Protein AF-A0AAU5MNB3-F1 (afdb_monomer_lite)

Foldseek 3Di:
DELVVLVVLLVVLVVVLVVLPDDLVRSVVSLVVSVVVCPPVDDPVSVVVSVVSSVVSVVSSVVSLVPPVPPVLVVLLVVLLVQLPDPDDDLVVSLVSLVVSLVSLCVVLVSVVVCNVVSVVSNVVSVVVNVVSVVVVVVVVVVVVVVVD

Sequence (149 aa):
MNYDEFNTEYAKVLDKIKSGRSTWSELSGHVTRLRQATTGITASVERTQVDHDLAALSQMVDMSRRTNDKEDVWTVTSDAIRKASSQEGSVADRIARIEASINEITALANRNPDERDALMQSTSTLRILHSSLQSSLHAEQAEAAAAAR

Structure (mmCIF, N/CA/C/O backbone):
data_AF-A0AAU5MNB3-F1
#
_entry.id   AF-A0AAU5MNB3-F1
#
loop_
_atom_site.group_PDB
_atom_site.id
_atom_site.type_symbol
_atom_site.label_atom_id
_atom_site.label_alt_id
_atom_site.label_comp_id
_atom_site.label_asym_id
_atom_site.label_entity_id
_atom_site.label_seq_id
_atom_site.pdbx_PDB_ins_code
_atom_site.Cartn_x
_atom_site.Cartn_y
_atom_site.Cartn_z
_atom_site.occupancy
_atom_site.B_iso_or_equiv
_atom_site.auth_seq_id
_atom_site.auth_comp_id
_atom_site.auth_asym_id
_atom_site.auth_atom_id
_atom_site.pdbx_PDB_model_num
ATOM 1 N N . MET A 1 1 ? -19.943 -13.362 14.838 1.00 89.88 1 MET A N 1
ATOM 2 C CA . MET A 1 1 ? -19.264 -12.759 15.993 1.00 89.88 1 MET A CA 1
ATOM 3 C C . MET A 1 1 ? -20.304 -12.001 16.795 1.00 89.88 1 MET A C 1
ATOM 5 O O . MET A 1 1 ? -21.036 -11.229 16.184 1.00 89.88 1 MET A O 1
ATOM 9 N N . ASN A 1 2 ? -20.407 -12.246 18.098 1.00 89.69 2 ASN A N 1
ATOM 10 C CA . ASN A 1 2 ? -21.166 -11.398 19.025 1.00 89.69 2 ASN A CA 1
ATOM 11 C C . ASN A 1 2 ? -20.265 -10.290 19.614 1.00 89.69 2 ASN A C 1
ATOM 13 O O . ASN A 1 2 ? -19.064 -10.248 19.340 1.00 89.69 2 ASN A O 1
ATOM 17 N N . TYR A 1 3 ? -20.833 -9.373 20.399 1.00 88.75 3 TYR A N 1
ATOM 18 C CA . TYR A 1 3 ? -20.074 -8.250 20.954 1.00 88.75 3 TYR A CA 1
ATOM 19 C C . TYR A 1 3 ? -18.947 -8.683 21.917 1.00 88.75 3 TYR A C 1
ATOM 21 O O . TYR A 1 3 ? -17.858 -8.111 21.884 1.00 88.75 3 TYR A O 1
ATOM 29 N N . ASP A 1 4 ? -19.147 -9.730 22.718 1.00 90.50 4 ASP A N 1
ATOM 30 C CA . ASP A 1 4 ? -18.126 -10.224 23.657 1.00 90.50 4 ASP A CA 1
ATOM 31 C C . ASP A 1 4 ? -16.925 -10.854 22.932 1.00 90.50 4 ASP A C 1
ATOM 33 O O . ASP A 1 4 ? -15.760 -10.638 23.292 1.00 90.50 4 ASP A O 1
ATOM 37 N N . GLU A 1 5 ? -17.197 -11.597 21.859 1.00 93.00 5 GLU A N 1
ATOM 38 C CA . GLU A 1 5 ? -16.181 -12.124 20.949 1.00 93.00 5 GLU A CA 1
ATOM 39 C C . GLU A 1 5 ? -15.423 -10.983 20.259 1.00 93.00 5 GLU A C 1
ATOM 41 O O . GLU A 1 5 ? -14.194 -11.025 20.171 1.00 93.00 5 GLU A O 1
ATOM 46 N N . PHE A 1 6 ? -16.132 -9.934 19.822 1.00 93.81 6 PHE A N 1
ATOM 47 C CA . PHE A 1 6 ? -15.507 -8.731 19.272 1.00 93.81 6 PHE A CA 1
ATOM 48 C C . PHE A 1 6 ? -14.573 -8.072 20.285 1.00 93.81 6 PHE A C 1
ATOM 50 O O . PHE A 1 6 ? -13.425 -7.794 19.947 1.00 93.81 6 PHE A O 1
ATOM 57 N N . ASN A 1 7 ? -15.025 -7.864 21.520 1.00 92.56 7 ASN A N 1
ATOM 58 C CA . ASN A 1 7 ? -14.230 -7.220 22.562 1.00 92.56 7 ASN A CA 1
ATOM 59 C C . ASN A 1 7 ? -12.959 -8.027 22.891 1.00 92.56 7 ASN A C 1
ATOM 61 O O . ASN A 1 7 ? -11.876 -7.472 23.092 1.00 92.56 7 ASN A O 1
ATOM 65 N N . THR A 1 8 ? -13.060 -9.358 22.864 1.00 94.88 8 THR A N 1
ATOM 66 C CA . THR A 1 8 ? -11.908 -10.254 23.032 1.00 94.88 8 THR A CA 1
ATOM 67 C C . THR A 1 8 ? -10.893 -10.091 21.899 1.00 94.88 8 THR A C 1
ATOM 69 O O . THR A 1 8 ? -9.692 -9.963 22.149 1.00 94.88 8 THR A O 1
ATOM 72 N N . GLU A 1 9 ? -11.348 -10.077 20.645 1.00 93.69 9 GLU A N 1
ATOM 73 C CA . GLU A 1 9 ? -10.462 -9.875 19.494 1.00 93.69 9 GLU A CA 1
ATOM 74 C C . GLU A 1 9 ? -9.890 -8.450 19.445 1.00 93.69 9 GLU A C 1
ATOM 76 O O . GLU A 1 9 ? -8.703 -8.274 19.167 1.00 93.69 9 GLU A O 1
ATOM 81 N N . TYR A 1 10 ? -10.683 -7.441 19.805 1.00 93.94 10 TYR A N 1
ATOM 82 C CA . TYR A 1 10 ? -10.241 -6.058 19.973 1.00 93.94 10 TYR A CA 1
ATOM 83 C C . TYR A 1 10 ? -9.076 -5.968 20.965 1.00 93.94 10 TYR A C 1
ATOM 85 O O . TYR A 1 10 ? -8.028 -5.404 20.639 1.00 93.94 10 TYR A O 1
ATOM 93 N N . ALA A 1 11 ? -9.203 -6.591 22.141 1.00 94.56 11 ALA A N 1
ATOM 94 C CA . ALA A 1 11 ? -8.153 -6.598 23.157 1.00 94.56 11 ALA A CA 1
ATOM 95 C C . ALA A 1 11 ? -6.854 -7.254 22.654 1.00 94.56 11 ALA A C 1
ATOM 97 O O . ALA A 1 11 ? -5.763 -6.756 22.941 1.00 94.56 11 ALA A O 1
ATOM 98 N N . LYS A 1 12 ? -6.950 -8.321 21.849 1.00 93.81 12 LYS A N 1
ATOM 99 C CA . LYS A 1 12 ? -5.779 -8.962 21.222 1.00 93.81 12 LYS A CA 1
ATOM 100 C C . LYS A 1 12 ? -5.084 -8.042 20.220 1.00 93.81 12 LYS A C 1
ATOM 102 O O . LYS A 1 12 ? -3.855 -7.997 20.184 1.00 93.81 12 LYS A O 1
ATOM 107 N N . VAL A 1 13 ? -5.841 -7.315 19.393 1.00 92.12 13 VAL A N 1
ATOM 108 C CA . VAL A 1 13 ? -5.258 -6.339 18.455 1.00 92.12 13 VAL A CA 1
ATOM 109 C C . VAL A 1 13 ? -4.606 -5.193 19.226 1.00 92.12 13 VAL A C 1
ATOM 111 O O . VAL A 1 13 ? -3.485 -4.803 18.902 1.00 92.12 13 VAL A O 1
ATOM 114 N N . LEU A 1 14 ? -5.247 -4.712 20.291 1.00 92.75 14 LEU A N 1
ATOM 115 C CA . LEU A 1 14 ? -4.699 -3.672 21.157 1.00 92.75 14 LEU A CA 1
ATOM 116 C C . LEU A 1 14 ? -3.373 -4.098 21.807 1.00 92.75 14 LEU A C 1
ATOM 118 O O . LEU A 1 14 ? -2.429 -3.309 21.838 1.00 92.75 14 LEU A O 1
ATOM 122 N N . ASP A 1 15 ? -3.279 -5.336 22.298 1.00 93.12 15 ASP A N 1
ATOM 123 C CA . ASP A 1 15 ? -2.041 -5.892 22.859 1.00 93.12 15 ASP A CA 1
ATOM 124 C C . ASP A 1 15 ? -0.921 -5.960 21.811 1.00 93.12 15 ASP A C 1
ATOM 126 O O . ASP A 1 15 ? 0.199 -5.515 22.064 1.00 93.12 15 ASP A O 1
ATOM 130 N N . LYS A 1 16 ? -1.236 -6.405 20.588 1.00 89.88 16 LYS A N 1
ATOM 131 C CA . LYS A 1 16 ? -0.275 -6.414 19.473 1.00 89.88 16 LYS A CA 1
ATOM 132 C C . LYS A 1 16 ? 0.269 -5.019 19.181 1.00 89.88 16 LYS A C 1
ATOM 134 O O . LYS A 1 16 ? 1.489 -4.874 19.092 1.00 89.88 16 LYS A O 1
ATOM 139 N N . ILE A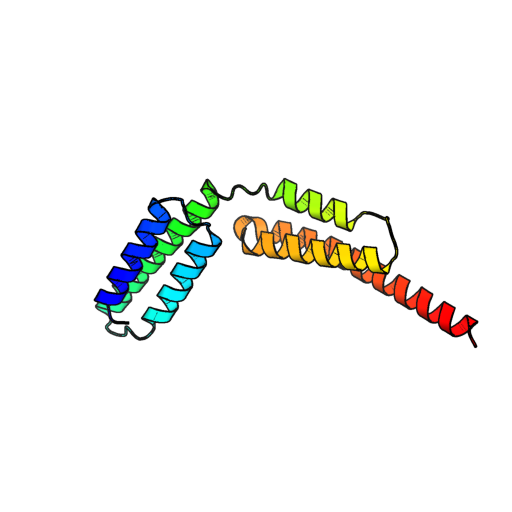 1 17 ? -0.606 -4.010 19.105 1.00 87.06 17 ILE A N 1
ATOM 140 C CA . ILE A 1 17 ? -0.204 -2.610 18.900 1.00 87.06 17 ILE A CA 1
ATOM 141 C C . ILE A 1 17 ? 0.711 -2.150 20.042 1.00 87.06 17 ILE A C 1
ATOM 143 O O . ILE A 1 17 ? 1.803 -1.647 19.790 1.00 87.06 17 ILE A O 1
ATOM 147 N N . LYS A 1 18 ? 0.306 -2.370 21.300 1.00 86.88 18 LYS A N 1
ATOM 148 C CA . LYS A 1 18 ? 1.081 -1.967 22.487 1.00 86.88 18 LYS A CA 1
ATOM 149 C C . LYS A 1 18 ? 2.431 -2.669 22.589 1.00 86.88 18 LYS A C 1
ATOM 151 O O . LYS A 1 18 ? 3.389 -2.076 23.072 1.00 86.88 18 LYS A O 1
ATOM 156 N N . SER A 1 19 ? 2.514 -3.919 22.142 1.00 86.88 19 SER A N 1
ATOM 157 C CA . SER A 1 19 ? 3.751 -4.694 22.185 1.00 86.88 19 SER A CA 1
ATOM 158 C C . SER A 1 19 ? 4.814 -4.190 21.207 1.00 86.88 19 SER A C 1
ATOM 160 O O . SER A 1 19 ? 5.980 -4.538 21.367 1.00 86.88 19 SER A O 1
ATOM 162 N N . GLY A 1 20 ? 4.421 -3.437 20.170 1.00 80.75 20 GLY A N 1
ATOM 163 C CA . GLY A 1 20 ? 5.319 -2.951 19.119 1.00 80.75 20 GLY A CA 1
ATOM 164 C C . GLY A 1 20 ? 5.970 -4.048 18.265 1.00 80.75 20 GLY A C 1
ATOM 165 O O . GLY A 1 20 ? 6.835 -3.746 17.453 1.00 80.75 20 GLY A O 1
ATOM 166 N N . ARG A 1 21 ? 5.581 -5.320 18.442 1.00 79.75 21 ARG A N 1
ATOM 167 C CA . ARG A 1 21 ? 6.181 -6.481 17.756 1.00 79.75 21 ARG A CA 1
ATOM 168 C C . ARG A 1 21 ? 5.535 -6.812 16.412 1.00 79.75 21 ARG A C 1
ATOM 170 O O . ARG A 1 21 ? 6.029 -7.690 15.715 1.00 79.75 21 ARG A O 1
ATOM 177 N N . SER A 1 22 ? 4.424 -6.164 16.075 1.00 82.38 22 SER A N 1
ATOM 178 C CA . SER A 1 22 ? 3.728 -6.356 14.803 1.00 82.38 22 SER A CA 1
ATOM 179 C C . SER A 1 22 ? 4.003 -5.194 13.862 1.00 82.38 22 SER A C 1
ATOM 181 O O . SER A 1 22 ? 3.984 -4.033 14.270 1.00 82.38 22 SER A O 1
ATOM 183 N N . THR A 1 23 ? 4.226 -5.519 12.596 1.00 80.38 23 THR A N 1
ATOM 184 C CA . THR A 1 23 ? 4.350 -4.539 11.514 1.00 80.38 23 THR A CA 1
ATOM 185 C C . THR A 1 23 ? 3.014 -3.838 11.265 1.00 80.38 23 THR A C 1
ATOM 187 O O . THR A 1 23 ? 1.943 -4.376 11.571 1.00 80.38 23 THR A O 1
ATOM 190 N N . TRP A 1 24 ? 3.045 -2.653 10.645 1.00 83.19 24 TRP A N 1
ATOM 191 C CA . TRP A 1 24 ? 1.815 -1.956 10.260 1.00 83.19 24 TRP A CA 1
ATOM 192 C C . TRP A 1 24 ? 0.908 -2.823 9.373 1.00 83.19 24 TRP A C 1
ATOM 194 O O . TRP A 1 24 ? -0.305 -2.859 9.579 1.00 83.19 24 TRP A O 1
ATOM 204 N N . SER A 1 25 ? 1.487 -3.559 8.416 1.00 77.75 25 SER A N 1
ATOM 205 C CA . SER A 1 25 ? 0.725 -4.410 7.493 1.00 77.75 25 SER A CA 1
ATOM 206 C C . SER A 1 25 ? -0.032 -5.519 8.231 1.00 77.75 25 SER A C 1
ATOM 208 O O . SER A 1 25 ? -1.222 -5.730 7.982 1.00 77.75 25 SER A O 1
ATOM 210 N N . GLU A 1 26 ? 0.612 -6.176 9.200 1.00 84.75 26 GLU A N 1
ATOM 211 C CA . GLU A 1 26 ? -0.034 -7.192 10.037 1.00 84.75 26 GLU A CA 1
ATOM 212 C C . GLU A 1 26 ? -1.175 -6.595 10.866 1.00 84.75 26 GLU A C 1
ATOM 214 O O . GLU A 1 26 ? -2.276 -7.155 10.903 1.00 84.75 26 GLU A O 1
ATOM 219 N N . LEU A 1 27 ? -0.937 -5.441 11.498 1.00 89.25 27 LEU A N 1
ATOM 220 C CA . LEU A 1 27 ? -1.933 -4.734 12.304 1.00 89.25 27 LEU A CA 1
ATOM 221 C C . LEU A 1 27 ? -3.143 -4.296 11.463 1.00 89.25 27 LEU A C 1
ATOM 223 O O . LEU A 1 27 ? -4.286 -4.558 11.840 1.00 89.25 27 LEU A O 1
ATOM 227 N N . SER A 1 28 ? -2.907 -3.712 10.289 1.00 87.31 28 SER A N 1
ATOM 228 C CA . SER A 1 28 ? -3.950 -3.320 9.331 1.00 87.31 28 SER A CA 1
ATOM 229 C C . SER A 1 28 ? -4.769 -4.526 8.850 1.00 87.31 28 SER A C 1
ATOM 231 O O . SER A 1 28 ? -6.007 -4.496 8.820 1.00 87.31 28 SER A O 1
ATOM 233 N N . GLY A 1 29 ? -4.098 -5.648 8.569 1.00 88.31 29 GLY A N 1
ATOM 234 C CA . GLY A 1 29 ? -4.751 -6.906 8.216 1.00 88.31 29 GLY A CA 1
ATOM 235 C C . GLY A 1 29 ? -5.622 -7.471 9.344 1.00 88.31 29 GLY A C 1
ATOM 236 O O . GLY A 1 29 ? -6.677 -8.050 9.073 1.00 88.31 29 GLY A O 1
ATOM 237 N N . HIS A 1 30 ? -5.220 -7.306 10.608 1.00 92.81 30 HIS A N 1
ATOM 238 C CA . HIS A 1 30 ? -6.038 -7.682 11.764 1.00 92.81 30 HIS A CA 1
ATOM 239 C C . HIS A 1 30 ? -7.295 -6.811 11.892 1.00 92.81 30 HIS A C 1
ATOM 241 O O . HIS A 1 30 ? -8.389 -7.357 12.032 1.00 92.81 30 HIS A O 1
ATOM 247 N N . VAL A 1 31 ? -7.166 -5.485 11.775 1.00 93.06 31 VAL A N 1
ATOM 248 C CA . VAL A 1 31 ? -8.310 -4.553 11.837 1.00 93.06 31 VAL A CA 1
ATOM 249 C C . VAL A 1 31 ? -9.307 -4.817 10.704 1.00 93.06 31 VAL A C 1
ATOM 251 O O . VAL A 1 31 ? -10.516 -4.832 10.934 1.00 93.06 31 VAL A O 1
ATOM 254 N N . THR A 1 32 ? -8.821 -5.099 9.492 1.00 92.62 32 THR A N 1
ATOM 255 C CA . THR A 1 32 ? -9.675 -5.429 8.337 1.00 92.62 32 THR A CA 1
ATOM 256 C C . THR A 1 32 ? -10.493 -6.697 8.578 1.00 92.62 32 THR A C 1
ATOM 258 O O . THR A 1 32 ? -11.706 -6.703 8.361 1.00 92.62 32 THR A O 1
ATOM 261 N N . ARG A 1 33 ? -9.858 -7.761 9.085 1.00 93.38 33 ARG A N 1
ATOM 262 C CA . ARG A 1 33 ? -10.551 -9.011 9.436 1.00 93.38 33 ARG A CA 1
ATOM 263 C C . ARG A 1 33 ? -11.568 -8.804 10.555 1.00 93.38 33 ARG A C 1
ATOM 265 O O . ARG A 1 33 ? -12.679 -9.318 10.461 1.00 93.38 33 ARG A O 1
ATOM 272 N N . LEU A 1 34 ? -11.221 -8.015 11.572 1.00 93.69 34 LEU A N 1
ATOM 273 C CA . LEU A 1 34 ? -12.133 -7.695 12.670 1.00 93.69 34 LEU A CA 1
ATOM 274 C C . LEU A 1 34 ? -13.367 -6.933 12.166 1.00 93.69 34 LEU A C 1
ATOM 276 O O . LEU A 1 34 ? -14.492 -7.280 12.513 1.00 93.69 34 LEU A O 1
ATOM 280 N N . ARG A 1 35 ? -13.180 -5.958 11.269 1.00 93.38 35 ARG A N 1
ATOM 281 C CA . ARG A 1 35 ? -14.278 -5.225 10.619 1.00 93.38 35 ARG A CA 1
ATOM 282 C C . ARG A 1 35 ? -15.209 -6.147 9.827 1.00 93.38 35 ARG A C 1
ATOM 284 O O . ARG A 1 35 ? -16.421 -5.978 9.885 1.00 93.38 35 ARG A O 1
ATOM 291 N N . GLN A 1 36 ? -14.663 -7.119 9.100 1.00 93.44 36 GLN A N 1
ATOM 292 C CA . GLN A 1 36 ? -15.468 -8.093 8.354 1.00 93.44 36 GLN A CA 1
ATOM 293 C C . GLN A 1 36 ? -16.252 -9.023 9.292 1.00 93.44 36 GLN A C 1
ATOM 295 O O . GLN A 1 36 ? -17.429 -9.296 9.051 1.00 93.44 36 GLN A O 1
ATOM 300 N N . ALA A 1 37 ? -15.630 -9.467 10.386 1.00 92.81 37 ALA A N 1
ATOM 301 C CA . ALA A 1 37 ? -16.242 -10.382 11.346 1.00 92.81 37 ALA A CA 1
ATOM 302 C C . ALA A 1 37 ? -17.440 -9.771 12.100 1.00 92.81 37 ALA A C 1
ATOM 304 O O . ALA A 1 37 ? -18.334 -10.511 12.516 1.00 92.81 37 ALA A O 1
ATOM 305 N N . THR A 1 38 ? -17.497 -8.441 12.241 1.00 93.62 38 THR A N 1
ATOM 306 C CA . THR A 1 38 ? -18.582 -7.733 12.947 1.00 93.62 38 THR A CA 1
ATOM 307 C C . THR A 1 38 ? -19.770 -7.347 12.066 1.00 93.62 38 THR A C 1
ATOM 309 O O . THR A 1 38 ? -20.713 -6.730 12.556 1.00 93.62 38 THR A O 1
ATOM 312 N N . THR A 1 39 ? -19.774 -7.718 10.783 1.00 91.00 39 THR A N 1
ATOM 313 C CA . THR A 1 39 ? -20.893 -7.436 9.858 1.00 91.00 39 THR A CA 1
ATOM 314 C C . THR A 1 39 ? -22.228 -8.036 10.313 1.00 91.00 39 THR A C 1
ATOM 316 O O . THR A 1 39 ? -23.279 -7.490 9.995 1.00 91.00 39 THR A O 1
ATOM 319 N N . GLY A 1 40 ? -22.195 -9.120 11.097 1.00 89.19 40 GLY A N 1
ATOM 320 C CA . GLY A 1 40 ? -23.382 -9.750 11.687 1.00 89.19 40 GLY A CA 1
ATOM 321 C C . GLY A 1 40 ? -23.906 -9.096 12.974 1.00 89.19 40 GLY A C 1
ATOM 322 O O . GLY A 1 40 ? -24.935 -9.533 13.479 1.00 89.19 40 GLY A O 1
ATOM 323 N N . ILE A 1 41 ? -23.226 -8.079 13.519 1.00 90.50 41 ILE A N 1
ATOM 324 C CA . ILE A 1 41 ? -23.675 -7.338 14.708 1.00 90.50 41 ILE A CA 1
ATOM 325 C C . ILE A 1 41 ? -24.593 -6.204 14.245 1.00 90.50 41 ILE A C 1
ATOM 327 O O . ILE A 1 41 ? -24.125 -5.191 13.719 1.00 90.50 41 ILE A O 1
ATOM 331 N N . THR A 1 42 ? -25.903 -6.386 14.415 1.00 91.00 42 THR A N 1
ATOM 332 C CA . THR A 1 42 ? -26.934 -5.471 13.892 1.00 91.00 42 THR A CA 1
ATOM 333 C C . THR A 1 42 ? -27.662 -4.671 14.969 1.00 91.00 42 THR A 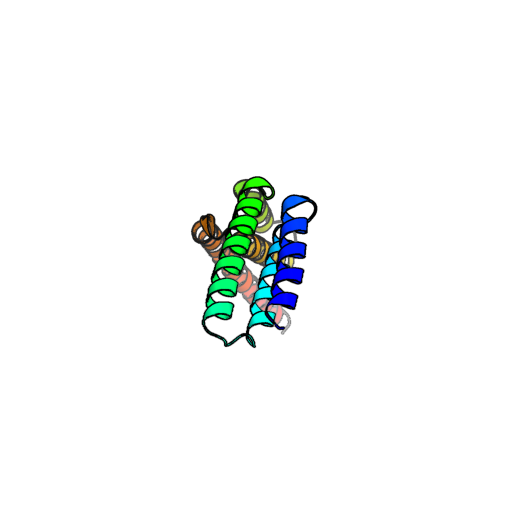C 1
ATOM 335 O O . THR A 1 42 ? -28.388 -3.734 14.637 1.00 91.00 42 THR A O 1
ATOM 338 N N . ALA A 1 43 ? -27.507 -5.016 16.251 1.00 92.75 43 ALA A N 1
ATOM 339 C CA . ALA A 1 43 ? -28.115 -4.254 17.335 1.00 92.75 43 ALA A CA 1
ATOM 340 C C . ALA A 1 43 ? -27.509 -2.845 17.374 1.00 92.75 43 ALA A C 1
ATOM 342 O O . ALA A 1 43 ? -26.291 -2.696 17.428 1.00 92.75 43 ALA A O 1
ATOM 343 N N . SER A 1 44 ? -28.352 -1.806 17.349 1.00 90.94 44 SER A N 1
ATOM 344 C CA . SER A 1 44 ? -27.895 -0.421 17.146 1.00 90.94 44 SER A CA 1
ATOM 345 C C . SER A 1 44 ? -26.818 0.010 18.142 1.00 90.94 44 SER A C 1
ATOM 347 O O . SER A 1 44 ? -25.830 0.608 17.737 1.00 90.94 44 SER A O 1
ATOM 349 N N . VAL A 1 45 ? -26.997 -0.301 19.429 1.00 93.06 45 VAL A N 1
ATOM 350 C CA . VAL A 1 45 ? -26.055 0.094 20.489 1.00 93.06 45 VAL A CA 1
ATOM 351 C C . VAL A 1 45 ? -24.705 -0.604 20.309 1.00 93.06 45 VAL A C 1
ATOM 353 O O . VAL A 1 45 ? -23.664 0.048 20.317 1.00 93.06 45 VAL A O 1
ATOM 356 N N . GLU A 1 46 ? -24.720 -1.917 20.081 1.00 93.06 46 GLU A N 1
ATOM 357 C CA . GLU A 1 46 ? -23.508 -2.716 19.870 1.00 93.06 46 GLU A CA 1
ATOM 358 C C . GLU A 1 46 ? -22.785 -2.302 18.587 1.00 93.06 46 GLU A C 1
ATOM 360 O O . GLU A 1 46 ? -21.562 -2.196 18.568 1.00 93.06 46 GLU A O 1
ATOM 365 N N . ARG A 1 47 ? -23.537 -2.013 17.520 1.00 93.31 47 ARG A N 1
ATOM 366 C CA . ARG A 1 47 ? -22.984 -1.558 16.245 1.00 93.31 47 ARG A CA 1
ATOM 367 C C . ARG A 1 47 ? -22.267 -0.221 16.397 1.00 93.31 47 ARG A C 1
ATOM 369 O O . ARG A 1 47 ? -21.130 -0.105 15.950 1.00 93.31 47 ARG A O 1
ATOM 376 N N . THR A 1 48 ? -22.885 0.749 17.074 1.00 93.38 48 THR A N 1
ATOM 377 C CA . THR A 1 48 ? -22.251 2.043 17.367 1.00 93.38 48 THR A CA 1
ATOM 378 C C . THR A 1 48 ? -20.956 1.869 18.156 1.00 93.38 48 THR A C 1
ATOM 380 O O . THR A 1 48 ? -19.954 2.504 17.830 1.00 93.38 48 THR A O 1
ATOM 383 N N . GLN A 1 49 ? -20.951 0.986 19.155 1.00 93.25 49 GLN A N 1
ATOM 384 C CA . GLN A 1 49 ? -19.761 0.722 19.959 1.00 93.25 49 GLN A CA 1
ATOM 385 C C . GLN A 1 49 ? -18.645 0.064 19.133 1.00 93.25 49 GLN A C 1
ATOM 387 O O . GLN A 1 49 ? -17.511 0.538 19.131 1.00 93.25 49 GLN A O 1
ATOM 392 N N . VAL A 1 50 ? -18.981 -0.958 18.342 1.00 94.19 50 VAL A N 1
ATOM 393 C CA . VAL A 1 50 ? -18.053 -1.607 17.404 1.00 94.19 50 VAL A CA 1
ATOM 394 C C . VAL A 1 50 ? -17.451 -0.602 16.422 1.00 94.19 50 VAL A C 1
ATOM 396 O O . VAL A 1 50 ? -16.253 -0.657 16.147 1.00 94.19 50 VAL A O 1
ATOM 399 N N . ASP A 1 51 ? -18.257 0.309 15.875 1.00 93.81 51 ASP A N 1
ATOM 400 C CA . ASP A 1 51 ? -17.778 1.334 14.945 1.00 93.81 51 ASP A CA 1
ATOM 401 C C . ASP A 1 51 ? -16.780 2.290 15.603 1.00 93.81 51 ASP A C 1
ATOM 403 O O . ASP A 1 51 ? -15.733 2.581 15.017 1.00 93.81 51 ASP A O 1
ATOM 407 N N . HIS A 1 52 ? -17.068 2.725 16.830 1.00 94.50 52 HIS A N 1
ATOM 408 C CA . HIS A 1 52 ? -16.167 3.567 17.611 1.00 94.50 52 HIS A CA 1
ATOM 409 C C . HIS A 1 52 ? -14.833 2.859 17.899 1.00 94.50 52 HIS A C 1
ATOM 411 O O . HIS A 1 52 ? -13.759 3.418 17.664 1.00 94.50 52 HIS A O 1
ATOM 417 N N . ASP A 1 53 ? -14.886 1.604 18.334 1.00 94.62 53 ASP A N 1
ATOM 418 C CA . ASP A 1 53 ? -13.699 0.828 18.694 1.00 94.62 53 ASP A CA 1
ATOM 419 C C . ASP A 1 53 ? -12.846 0.474 17.466 1.00 94.62 53 ASP A C 1
ATOM 421 O O . ASP A 1 53 ? -11.615 0.570 17.497 1.00 94.62 53 ASP A O 1
ATOM 425 N N . LEU A 1 54 ? -13.478 0.146 16.335 1.00 94.19 54 LEU A N 1
ATOM 426 C CA . LEU A 1 54 ? -12.772 -0.037 15.065 1.00 94.19 54 LEU A CA 1
ATOM 427 C C . LEU A 1 54 ? -12.116 1.261 14.582 1.00 94.19 54 LEU A C 1
ATOM 429 O O . LEU A 1 54 ? -11.014 1.207 14.034 1.00 94.19 54 LEU A O 1
ATOM 433 N N . ALA A 1 55 ? -12.759 2.415 14.780 1.00 93.94 55 ALA A N 1
ATOM 434 C CA . ALA A 1 55 ? -12.164 3.707 14.449 1.00 93.94 55 ALA A CA 1
ATOM 435 C C . ALA A 1 55 ? -10.937 4.005 15.327 1.00 93.94 55 ALA A C 1
ATOM 437 O O . ALA A 1 55 ? -9.902 4.419 14.802 1.00 93.94 55 ALA A O 1
ATOM 438 N N . ALA A 1 56 ? -11.013 3.724 16.631 1.00 93.69 56 ALA A N 1
ATOM 439 C CA . ALA A 1 56 ? -9.884 3.872 17.548 1.00 93.69 56 ALA A CA 1
ATOM 440 C C . ALA A 1 56 ? -8.701 2.969 17.154 1.00 93.69 56 ALA A C 1
ATOM 442 O O . ALA A 1 56 ? -7.567 3.444 17.063 1.00 93.69 56 ALA A O 1
ATOM 443 N N . LEU A 1 57 ? -8.953 1.691 16.834 1.00 94.12 57 LEU A N 1
ATOM 444 C CA . LEU A 1 57 ? -7.906 0.791 16.334 1.00 94.12 57 LEU A CA 1
ATOM 445 C C . LEU A 1 57 ? -7.274 1.315 15.046 1.00 94.12 57 LEU A C 1
ATOM 447 O O . LEU A 1 57 ? -6.050 1.329 14.941 1.00 94.12 57 LEU A O 1
ATOM 451 N N . SER A 1 58 ? -8.079 1.773 14.083 1.00 90.81 58 SER A N 1
ATOM 452 C CA . SER A 1 58 ? -7.561 2.359 12.843 1.00 90.81 58 SER A CA 1
ATOM 453 C C . SER A 1 58 ? -6.630 3.544 13.119 1.00 90.81 58 SER A C 1
ATOM 455 O O . SER A 1 58 ? -5.524 3.570 12.586 1.00 90.81 58 SER A O 1
ATOM 457 N N . GLN A 1 59 ? -7.005 4.459 14.019 1.00 90.00 59 GLN A N 1
ATOM 458 C CA . GLN A 1 59 ? -6.147 5.588 14.399 1.00 90.00 59 GLN A CA 1
ATOM 459 C C . GLN A 1 59 ? -4.826 5.143 15.041 1.00 90.00 59 GLN A C 1
ATOM 461 O O . GLN A 1 59 ? -3.770 5.700 14.742 1.00 90.00 59 GLN A O 1
ATOM 466 N N . MET A 1 60 ? -4.861 4.134 15.914 1.00 89.50 60 MET A N 1
ATOM 467 C CA . MET A 1 60 ? -3.653 3.608 16.558 1.00 89.50 60 MET A CA 1
ATOM 468 C C . MET A 1 60 ? -2.722 2.914 15.557 1.00 89.50 60 MET A C 1
ATOM 470 O O . MET A 1 60 ? -1.503 3.082 15.628 1.00 89.50 60 MET A O 1
ATOM 474 N N . VAL A 1 61 ? -3.282 2.169 14.602 1.00 88.00 61 VAL A N 1
ATOM 475 C CA . VAL A 1 61 ? -2.518 1.542 13.514 1.00 88.00 61 VAL A CA 1
ATOM 476 C C . VAL A 1 61 ? -1.894 2.604 12.607 1.00 88.00 61 VAL A C 1
ATOM 478 O O . VAL A 1 61 ? -0.711 2.506 12.282 1.00 88.00 61 VAL A O 1
ATOM 481 N N . ASP A 1 62 ? -2.628 3.663 12.268 1.00 83.69 62 ASP A N 1
ATOM 482 C CA . ASP A 1 62 ? -2.091 4.787 11.494 1.00 83.69 62 ASP A CA 1
ATOM 483 C C . ASP A 1 62 ? -0.986 5.543 12.239 1.00 83.69 62 ASP A C 1
ATOM 485 O O . ASP A 1 62 ? -0.008 5.978 11.628 1.00 83.69 62 ASP A O 1
ATOM 489 N N . MET A 1 63 ? -1.091 5.671 13.563 1.00 82.56 63 MET A N 1
ATOM 490 C CA . MET A 1 63 ? -0.015 6.238 14.374 1.00 82.56 63 MET A CA 1
ATOM 491 C C . MET A 1 63 ? 1.231 5.347 14.344 1.00 82.56 63 MET A C 1
ATOM 493 O O . MET A 1 63 ? 2.328 5.852 14.118 1.00 82.56 63 MET A O 1
ATOM 497 N N . SER A 1 64 ? 1.062 4.026 14.488 1.00 77.38 64 SER A N 1
ATOM 498 C CA . SER A 1 64 ? 2.158 3.053 14.376 1.00 77.38 64 SER A CA 1
ATOM 499 C C . SER A 1 64 ? 2.865 3.125 13.020 1.00 77.38 64 SER A C 1
ATOM 501 O O . SER A 1 64 ? 4.083 2.974 12.965 1.00 77.38 64 SER A O 1
ATOM 503 N N . ARG A 1 65 ? 2.126 3.384 11.932 1.00 75.25 65 ARG A N 1
ATOM 504 C CA . ARG A 1 65 ? 2.688 3.615 10.590 1.00 75.25 65 ARG A CA 1
ATOM 505 C C . ARG A 1 65 ? 3.672 4.783 10.596 1.00 75.25 65 ARG A C 1
ATOM 507 O O . ARG A 1 65 ? 4.795 4.659 10.131 1.00 75.25 65 ARG A O 1
ATOM 514 N N . ARG A 1 66 ? 3.250 5.915 11.164 1.00 70.12 66 ARG A N 1
ATOM 515 C CA . ARG A 1 66 ? 4.015 7.172 11.173 1.00 70.12 66 ARG A CA 1
ATOM 516 C C . ARG A 1 66 ? 5.249 7.123 12.077 1.00 70.12 66 ARG A C 1
ATOM 518 O O . ARG A 1 66 ? 6.195 7.876 11.846 1.00 70.12 66 ARG A O 1
ATOM 525 N N . THR A 1 67 ? 5.231 6.294 13.121 1.00 68.44 67 THR A N 1
ATOM 526 C CA . THR A 1 67 ? 6.309 6.230 14.119 1.00 68.44 67 THR A CA 1
ATOM 527 C C . THR A 1 67 ? 7.324 5.118 13.867 1.00 68.44 67 THR A C 1
ATOM 529 O O . THR A 1 67 ? 8.508 5.367 14.082 1.00 68.44 67 THR A O 1
ATOM 532 N N . ASN A 1 68 ? 6.898 3.935 13.405 1.00 56.75 68 ASN A N 1
ATOM 533 C CA . ASN A 1 68 ? 7.787 2.782 13.192 1.00 56.75 68 ASN A CA 1
ATOM 534 C C . ASN A 1 68 ? 8.207 2.589 11.728 1.00 56.75 68 ASN A C 1
ATOM 536 O O . ASN A 1 68 ? 9.355 2.231 11.485 1.00 56.75 68 ASN A O 1
ATOM 540 N N . ASP A 1 69 ? 7.331 2.871 10.761 1.00 56.66 69 ASP A N 1
ATOM 541 C CA . ASP A 1 69 ? 7.620 2.714 9.329 1.00 56.66 69 ASP A CA 1
ATOM 542 C C . ASP A 1 69 ? 8.002 4.061 8.703 1.00 56.66 69 ASP A C 1
ATOM 544 O O . ASP A 1 69 ? 7.432 4.495 7.702 1.00 56.66 69 ASP A O 1
ATOM 548 N N . LYS A 1 70 ? 9.029 4.725 9.252 1.00 57.03 70 LYS A N 1
ATOM 549 C CA . LYS A 1 70 ? 9.775 5.733 8.478 1.00 57.03 70 LYS A CA 1
ATOM 550 C C . LYS A 1 70 ? 10.675 5.024 7.467 1.00 57.03 70 LYS A C 1
ATOM 552 O O . LYS A 1 70 ? 11.891 5.191 7.473 1.00 57.03 70 LYS A O 1
ATOM 557 N N . GLU A 1 71 ? 10.081 4.197 6.614 1.00 62.38 71 GLU A N 1
ATOM 558 C CA . GLU A 1 71 ? 10.712 3.906 5.339 1.00 62.38 71 GLU A CA 1
ATOM 559 C C . GLU A 1 71 ? 10.855 5.258 4.645 1.00 62.38 71 GLU A C 1
ATOM 561 O O . GLU A 1 71 ? 9.868 5.968 4.448 1.00 62.38 71 GLU A O 1
ATOM 566 N N . ASP A 1 72 ? 12.095 5.671 4.394 1.00 75.50 72 ASP A N 1
ATOM 567 C CA . ASP A 1 72 ? 12.357 6.946 3.751 1.00 75.50 72 ASP A CA 1
ATOM 568 C C . ASP A 1 72 ? 11.824 6.873 2.316 1.00 75.50 72 ASP A C 1
ATOM 570 O O . ASP A 1 72 ? 12.470 6.345 1.407 1.00 75.50 72 ASP A O 1
ATOM 574 N N . VAL A 1 73 ? 10.597 7.370 2.149 1.00 81.50 73 VAL A N 1
ATOM 575 C CA . VAL A 1 73 ? 9.842 7.392 0.895 1.00 81.50 73 VAL A CA 1
ATOM 576 C C . VAL A 1 73 ? 10.693 7.984 -0.222 1.00 81.50 73 VAL A C 1
ATOM 578 O O . VAL A 1 73 ? 10.660 7.488 -1.352 1.00 81.50 73 VAL A O 1
ATOM 581 N N . TRP A 1 74 ? 11.499 8.998 0.100 1.00 81.94 74 TRP A N 1
ATOM 582 C CA . TRP A 1 74 ? 12.426 9.609 -0.838 1.00 81.94 74 TRP A CA 1
ATOM 583 C C . TRP A 1 74 ? 13.509 8.631 -1.286 1.00 81.94 74 TRP A C 1
ATOM 585 O O . TRP A 1 74 ? 13.722 8.473 -2.490 1.00 81.94 74 TRP A O 1
ATOM 595 N N . THR A 1 75 ? 14.165 7.951 -0.346 1.00 85.00 75 THR A N 1
ATOM 596 C CA . THR A 1 75 ? 15.221 6.978 -0.654 1.00 85.00 75 THR A CA 1
ATOM 597 C C . THR A 1 75 ? 14.686 5.833 -1.512 1.00 85.00 75 THR A C 1
ATOM 599 O O . THR A 1 75 ? 15.245 5.558 -2.574 1.00 85.00 75 THR A O 1
ATOM 602 N N . VAL A 1 76 ? 13.561 5.222 -1.128 1.00 87.12 76 VAL A N 1
ATOM 603 C CA . VAL A 1 76 ? 12.985 4.087 -1.875 1.00 87.12 76 VAL A CA 1
ATOM 604 C C . VAL A 1 76 ? 12.563 4.500 -3.282 1.00 87.12 76 VAL A C 1
ATOM 606 O O . VAL A 1 76 ? 12.883 3.819 -4.258 1.00 87.12 76 VAL A O 1
ATOM 609 N N . THR A 1 77 ? 11.895 5.647 -3.414 1.00 90.25 77 THR A N 1
ATOM 610 C CA . THR A 1 77 ? 11.458 6.151 -4.724 1.00 90.25 77 THR A CA 1
ATOM 611 C C . THR A 1 77 ? 12.652 6.510 -5.608 1.00 90.25 77 THR A C 1
ATOM 613 O O . THR A 1 77 ? 12.674 6.151 -6.786 1.00 90.25 77 THR A O 1
ATOM 616 N N . SER A 1 78 ? 13.675 7.160 -5.045 1.00 88.62 78 SER A N 1
ATOM 617 C CA . SER A 1 78 ? 14.902 7.522 -5.766 1.00 88.62 78 SER A CA 1
ATOM 618 C C . SER A 1 78 ? 15.656 6.289 -6.260 1.00 88.62 78 SER A C 1
ATOM 620 O O . SER A 1 78 ? 16.095 6.251 -7.412 1.00 88.62 78 SER A O 1
ATOM 622 N N . ASP A 1 79 ? 15.765 5.249 -5.431 1.00 92.06 79 ASP A N 1
ATOM 623 C CA . ASP A 1 79 ? 16.405 3.995 -5.820 1.00 92.06 79 ASP A CA 1
ATOM 624 C C . ASP A 1 79 ? 15.621 3.246 -6.898 1.00 92.06 79 ASP A C 1
ATOM 626 O O . ASP A 1 79 ? 16.225 2.746 -7.853 1.00 92.06 79 ASP A O 1
ATOM 630 N N . ALA A 1 80 ? 14.291 3.202 -6.801 1.00 92.81 80 ALA A N 1
ATOM 631 C CA . ALA A 1 80 ? 13.443 2.611 -7.831 1.00 92.81 80 ALA A CA 1
ATOM 632 C C . ALA A 1 80 ? 13.606 3.342 -9.177 1.00 92.81 80 ALA A C 1
ATOM 634 O O . ALA A 1 80 ? 13.841 2.705 -10.205 1.00 92.81 80 ALA A O 1
ATOM 635 N N . ILE A 1 81 ? 13.586 4.680 -9.181 1.00 92.81 81 ILE A N 1
ATOM 636 C CA . ILE A 1 81 ? 13.804 5.484 -10.397 1.00 92.81 81 ILE A CA 1
ATOM 637 C C . ILE A 1 81 ? 15.202 5.242 -10.978 1.00 92.81 81 ILE A C 1
ATOM 639 O O . ILE A 1 81 ? 15.350 5.073 -12.194 1.00 92.81 81 ILE A O 1
ATOM 643 N N . ARG A 1 82 ? 16.233 5.186 -10.129 1.00 92.94 82 ARG A N 1
ATOM 644 C CA . ARG A 1 82 ? 17.614 4.923 -10.554 1.00 92.94 82 ARG A CA 1
ATOM 645 C C . ARG A 1 82 ? 17.749 3.549 -11.214 1.00 92.94 82 ARG A C 1
ATOM 647 O O . ARG A 1 82 ? 18.359 3.454 -12.278 1.00 92.94 82 ARG A O 1
ATOM 654 N N . LYS A 1 83 ? 17.151 2.500 -10.634 1.00 93.25 83 LYS A N 1
ATOM 655 C CA . LYS A 1 83 ? 17.120 1.142 -11.217 1.00 93.25 83 LYS A CA 1
ATOM 656 C C . LYS A 1 83 ? 16.411 1.127 -12.574 1.00 93.25 83 LYS A C 1
ATOM 658 O O . LYS A 1 83 ? 16.941 0.564 -13.533 1.00 93.25 83 LYS A O 1
ATOM 663 N N . ALA A 1 84 ? 15.247 1.770 -12.664 1.00 92.56 84 ALA A N 1
ATOM 664 C CA . ALA A 1 84 ? 14.450 1.850 -13.887 1.00 92.56 84 ALA A CA 1
ATOM 665 C C . ALA A 1 84 ? 15.160 2.616 -15.018 1.00 92.56 84 ALA A C 1
ATOM 667 O O . ALA A 1 84 ? 15.002 2.283 -16.190 1.00 92.56 84 ALA A O 1
ATOM 668 N N . SER A 1 85 ? 15.976 3.614 -14.672 1.00 89.81 85 SER A N 1
ATOM 669 C CA . SER A 1 85 ? 16.702 4.445 -15.642 1.00 89.81 85 SER A CA 1
ATOM 670 C C . SER A 1 85 ? 17.989 3.798 -16.176 1.00 89.81 85 SER A C 1
ATOM 672 O O . SER A 1 85 ? 18.561 4.291 -17.155 1.00 89.81 85 SER A O 1
ATOM 674 N N . SER A 1 86 ? 18.456 2.701 -15.563 1.00 91.94 86 SER A N 1
ATOM 675 C CA . SER A 1 86 ? 19.668 1.997 -15.996 1.00 91.94 86 SER A CA 1
ATOM 676 C C . SER A 1 86 ? 19.534 1.470 -17.427 1.00 91.94 86 SER A C 1
ATOM 678 O O . SER A 1 86 ? 18.561 0.794 -17.776 1.00 91.94 86 SER A O 1
ATOM 680 N N . GLN A 1 87 ? 20.553 1.745 -18.241 1.00 89.88 87 GLN A N 1
ATOM 681 C CA . GLN A 1 87 ? 20.650 1.300 -19.634 1.00 89.88 87 GLN A CA 1
ATOM 682 C C . GLN A 1 87 ? 21.249 -0.111 -19.778 1.00 89.88 87 GLN A C 1
ATOM 684 O O . GLN A 1 87 ? 21.425 -0.581 -20.896 1.00 89.88 87 GLN A O 1
ATOM 689 N N . GLU A 1 88 ? 21.580 -0.786 -18.676 1.00 91.00 88 GLU A N 1
ATOM 690 C CA . GLU A 1 88 ? 22.266 -2.083 -18.699 1.00 91.00 88 GLU A CA 1
ATOM 691 C C . GLU A 1 88 ? 21.367 -3.237 -19.177 1.00 91.00 88 GLU A C 1
ATOM 693 O O . GLU A 1 88 ? 20.194 -3.321 -18.813 1.00 91.00 88 GLU A O 1
ATOM 698 N N . GLY A 1 89 ? 21.929 -4.195 -19.913 1.00 91.06 89 GLY A N 1
ATOM 699 C CA . GLY A 1 89 ? 21.206 -5.387 -20.371 1.00 91.06 89 GLY A CA 1
ATOM 700 C C . GLY A 1 89 ? 20.356 -5.164 -21.626 1.00 91.06 89 GLY A C 1
ATOM 701 O O . GLY A 1 89 ? 20.468 -4.143 -22.307 1.00 91.06 89 GLY A O 1
ATOM 702 N N . SER A 1 90 ? 19.530 -6.155 -21.957 1.00 92.06 90 SER A N 1
ATOM 703 C CA . SER A 1 90 ? 18.676 -6.122 -23.148 1.00 92.06 90 SER A CA 1
ATOM 704 C 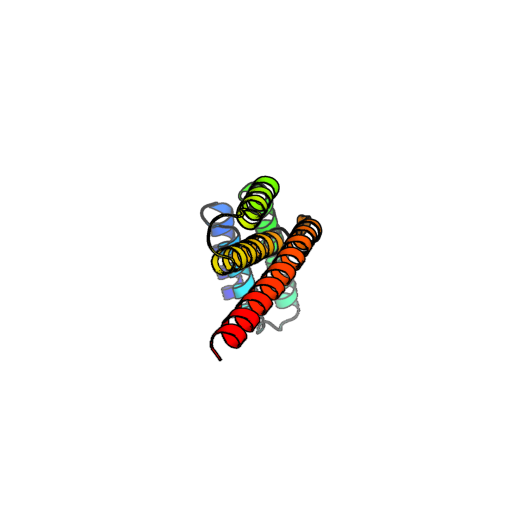C . SER A 1 90 ? 17.490 -5.161 -22.986 1.00 92.06 90 SER A C 1
ATOM 706 O O . SER A 1 90 ? 17.134 -4.757 -21.877 1.00 92.06 90 SER A O 1
ATOM 708 N N . VAL A 1 91 ? 16.823 -4.810 -24.093 1.00 90.94 91 VAL A N 1
ATOM 709 C CA . VAL A 1 91 ? 15.582 -4.013 -24.053 1.00 90.94 91 VAL A CA 1
ATOM 710 C C . VAL A 1 91 ? 14.509 -4.700 -23.196 1.00 90.94 91 VAL A C 1
ATOM 712 O O . VAL A 1 91 ? 13.831 -4.031 -22.420 1.00 90.94 91 VAL A O 1
ATOM 715 N N . ALA A 1 92 ? 14.414 -6.033 -23.255 1.00 90.44 92 ALA A N 1
ATOM 716 C CA . ALA A 1 92 ? 13.501 -6.810 -22.418 1.00 90.44 92 ALA A CA 1
ATOM 717 C C . ALA A 1 92 ? 13.837 -6.693 -20.918 1.00 90.44 92 ALA A C 1
ATOM 719 O O . ALA A 1 92 ? 12.939 -6.451 -20.111 1.00 90.44 92 ALA A O 1
ATOM 720 N N . ASP A 1 93 ? 15.120 -6.771 -20.543 1.00 93.38 93 ASP A N 1
ATOM 721 C CA 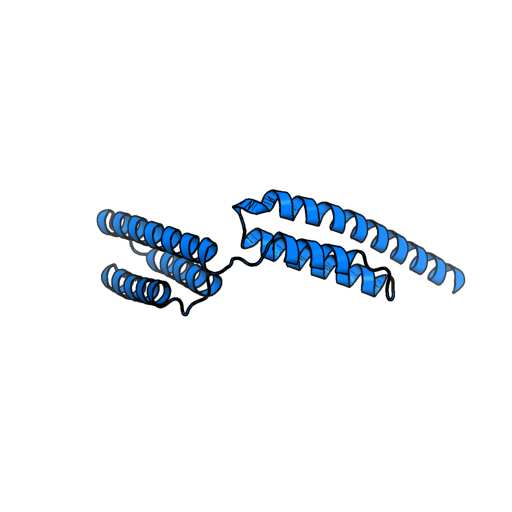. ASP A 1 93 ? 15.551 -6.606 -19.143 1.00 93.38 93 ASP A CA 1
ATOM 722 C C . ASP A 1 93 ? 15.220 -5.208 -18.615 1.00 93.38 93 ASP A C 1
ATOM 724 O O . ASP A 1 93 ? 14.803 -5.029 -17.469 1.00 93.38 93 ASP A O 1
ATOM 728 N N . ARG A 1 94 ? 15.388 -4.195 -19.468 1.00 94.62 94 ARG A N 1
ATOM 729 C CA . ARG A 1 94 ? 15.076 -2.801 -19.142 1.00 94.62 94 ARG A CA 1
ATOM 730 C C . ARG A 1 94 ? 13.579 -2.603 -18.916 1.00 94.62 94 ARG A C 1
ATOM 732 O O . ARG A 1 94 ? 13.204 -1.992 -17.918 1.00 94.62 94 ARG A O 1
ATOM 739 N N . ILE A 1 95 ? 12.736 -3.155 -19.791 1.00 94.69 95 ILE A N 1
ATOM 740 C CA . ILE A 1 95 ? 11.271 -3.151 -19.643 1.00 94.69 95 ILE A CA 1
ATOM 741 C C . ILE A 1 95 ? 10.872 -3.803 -18.312 1.00 94.69 95 ILE A C 1
ATOM 743 O O . ILE A 1 95 ? 10.161 -3.179 -17.523 1.00 94.69 95 ILE A O 1
ATOM 747 N N . ALA A 1 96 ? 11.399 -4.995 -18.018 1.00 94.56 96 ALA A N 1
ATOM 748 C CA . ALA A 1 96 ? 11.095 -5.723 -16.786 1.00 94.56 96 ALA A CA 1
ATOM 749 C C . ALA A 1 96 ? 11.504 -4.946 -15.520 1.00 94.56 96 ALA A C 1
ATOM 751 O O . ALA A 1 96 ? 10.759 -4.912 -14.537 1.00 94.56 96 ALA A O 1
ATOM 752 N N . ARG A 1 97 ? 12.662 -4.268 -15.528 1.00 95.88 97 ARG A N 1
ATOM 753 C CA . ARG A 1 97 ? 13.078 -3.416 -14.399 1.00 95.88 97 ARG A CA 1
ATOM 754 C C . ARG A 1 97 ? 12.147 -2.228 -14.192 1.00 95.88 97 ARG A C 1
ATOM 756 O O . ARG A 1 97 ? 11.826 -1.917 -13.049 1.00 95.88 97 ARG A O 1
ATOM 763 N N . ILE A 1 98 ? 11.704 -1.577 -15.267 1.00 95.88 98 ILE A N 1
ATOM 764 C CA . ILE A 1 98 ? 10.773 -0.448 -15.158 1.00 95.88 98 ILE A CA 1
ATOM 765 C C . ILE A 1 98 ? 9.434 -0.910 -14.570 1.00 95.88 98 ILE A C 1
ATOM 767 O O . ILE A 1 98 ? 8.905 -0.245 -13.679 1.00 95.88 98 ILE A O 1
ATOM 771 N N . GLU A 1 99 ? 8.912 -2.062 -14.998 1.00 95.62 99 GLU A N 1
ATOM 772 C CA . GLU A 1 99 ? 7.695 -2.657 -14.426 1.00 95.62 99 GLU A CA 1
ATOM 773 C C . GLU A 1 99 ? 7.852 -2.954 -12.932 1.00 95.62 99 GLU A C 1
ATOM 775 O O . GLU A 1 99 ? 6.991 -2.587 -12.128 1.00 95.62 99 GLU A O 1
ATOM 780 N N . ALA A 1 100 ? 8.978 -3.558 -12.543 1.00 96.06 100 ALA A N 1
ATOM 781 C CA . ALA A 1 100 ? 9.283 -3.831 -11.144 1.00 96.06 100 ALA A CA 1
ATOM 782 C C . ALA A 1 100 ? 9.313 -2.540 -10.307 1.00 96.06 100 ALA A C 1
ATOM 784 O O . ALA A 1 100 ? 8.686 -2.482 -9.249 1.00 96.06 100 ALA A O 1
ATOM 785 N N . SER A 1 101 ? 9.959 -1.482 -10.801 1.00 96.38 101 SER A N 1
ATOM 786 C CA . SER A 1 101 ? 10.021 -0.186 -10.115 1.00 96.38 101 SER A CA 1
ATOM 787 C C . SER A 1 101 ? 8.665 0.522 -10.034 1.00 96.38 101 SER A C 1
ATOM 789 O O . SER A 1 101 ? 8.353 1.124 -9.007 1.00 96.38 101 SER A O 1
ATOM 791 N N . ILE A 1 102 ? 7.816 0.426 -11.064 1.00 95.25 102 ILE A N 1
ATOM 792 C CA . ILE A 1 102 ? 6.436 0.941 -11.005 1.00 95.25 102 ILE A CA 1
ATOM 793 C C . ILE A 1 102 ? 5.648 0.225 -9.903 1.00 95.25 102 ILE A C 1
ATOM 795 O O . ILE A 1 102 ? 4.937 0.882 -9.137 1.00 95.25 102 ILE A O 1
ATOM 799 N N . ASN A 1 103 ? 5.780 -1.098 -9.801 1.00 94.38 103 ASN A N 1
ATOM 800 C CA . ASN A 1 103 ? 5.102 -1.886 -8.774 1.00 94.38 103 ASN A CA 1
ATOM 801 C C . ASN A 1 103 ? 5.611 -1.543 -7.365 1.00 94.38 103 ASN A C 1
ATOM 803 O O . ASN A 1 103 ? 4.799 -1.377 -6.455 1.00 94.38 103 ASN A O 1
ATOM 807 N N . GLU A 1 104 ? 6.923 -1.366 -7.198 1.00 92.94 104 GLU A N 1
ATOM 808 C CA . GLU A 1 104 ? 7.562 -0.962 -5.937 1.00 92.94 104 GLU A CA 1
ATOM 809 C C . GLU A 1 104 ? 7.033 0.399 -5.451 1.00 92.94 104 GLU A C 1
ATOM 811 O O . GLU A 1 104 ? 6.532 0.509 -4.329 1.00 92.94 104 GLU A O 1
ATOM 816 N N . ILE A 1 105 ? 7.028 1.413 -6.324 1.00 93.25 105 ILE A N 1
ATOM 817 C CA . ILE A 1 105 ? 6.518 2.755 -5.998 1.00 93.25 105 ILE A CA 1
ATOM 818 C C . ILE A 1 105 ? 4.999 2.729 -5.762 1.00 93.25 105 ILE A C 1
ATOM 820 O O . ILE A 1 105 ? 4.502 3.397 -4.858 1.00 93.25 105 ILE A O 1
ATOM 824 N N . THR A 1 106 ? 4.240 1.930 -6.517 1.00 91.06 106 THR A N 1
ATOM 825 C CA . THR A 1 106 ? 2.784 1.795 -6.313 1.00 91.06 106 THR A CA 1
ATOM 826 C C . THR A 1 106 ? 2.470 1.154 -4.958 1.00 91.06 106 THR A C 1
ATOM 828 O O . THR A 1 106 ? 1.577 1.608 -4.240 1.00 91.06 106 THR A O 1
ATOM 831 N N . ALA A 1 107 ? 3.223 0.126 -4.561 1.00 86.75 107 ALA A N 1
ATOM 832 C CA . ALA A 1 107 ? 3.096 -0.486 -3.243 1.00 86.75 107 ALA A CA 1
ATOM 833 C C . ALA A 1 107 ? 3.485 0.493 -2.124 1.00 86.75 107 ALA A C 1
ATOM 835 O O . ALA A 1 107 ? 2.819 0.534 -1.089 1.00 86.75 107 ALA A O 1
ATOM 836 N N . LEU A 1 108 ? 4.525 1.307 -2.332 1.00 87.44 108 LEU A N 1
ATOM 837 C CA . LEU A 1 108 ? 4.907 2.381 -1.415 1.00 87.44 108 LEU A CA 1
ATOM 838 C C . LEU A 1 108 ? 3.796 3.433 -1.280 1.00 87.44 108 LEU A C 1
ATOM 840 O O . LEU A 1 108 ? 3.469 3.819 -0.162 1.00 87.44 108 LEU A O 1
ATOM 844 N N . ALA A 1 109 ? 3.158 3.828 -2.383 1.00 88.19 109 ALA A N 1
ATOM 845 C CA . ALA A 1 109 ? 2.052 4.787 -2.398 1.00 88.19 109 ALA A CA 1
ATOM 846 C C . ALA A 1 109 ? 0.808 4.270 -1.662 1.00 88.19 109 ALA A C 1
ATOM 848 O O . ALA A 1 109 ? 0.165 5.012 -0.923 1.00 88.19 109 ALA A O 1
ATOM 849 N N . ASN A 1 110 ? 0.495 2.979 -1.794 1.00 83.31 110 ASN A N 1
ATOM 850 C CA . ASN A 1 110 ? -0.604 2.353 -1.053 1.00 83.31 110 ASN A CA 1
ATOM 851 C C . ASN A 1 110 ? -0.352 2.320 0.464 1.00 83.31 110 ASN A C 1
ATOM 853 O O . ASN A 1 110 ? -1.301 2.361 1.245 1.00 83.31 110 ASN A O 1
ATOM 857 N N . ARG A 1 111 ? 0.918 2.260 0.883 1.00 77.88 111 ARG A N 1
ATOM 858 C CA . ARG A 1 111 ? 1.331 2.334 2.295 1.00 77.88 111 ARG A CA 1
ATOM 859 C C . ARG A 1 111 ? 1.506 3.774 2.785 1.00 77.88 111 ARG A C 1
ATOM 861 O O . ARG A 1 111 ? 1.499 4.008 3.989 1.00 77.88 111 ARG A O 1
ATOM 868 N N . ASN A 1 112 ? 1.620 4.740 1.876 1.00 77.88 112 ASN A N 1
ATOM 869 C CA . ASN A 1 112 ? 1.824 6.157 2.169 1.00 77.88 112 ASN A CA 1
ATOM 870 C C . ASN A 1 112 ? 0.762 7.023 1.478 1.00 77.88 112 ASN A C 1
ATOM 872 O O . ASN A 1 112 ? 1.098 7.772 0.563 1.00 77.88 112 ASN A O 1
ATOM 876 N N . PRO A 1 113 ? -0.518 6.950 1.907 1.00 78.62 113 PRO A N 1
ATOM 877 C CA . PRO A 1 113 ? -1.608 7.704 1.289 1.00 78.62 113 PRO A CA 1
ATOM 878 C C . PRO A 1 113 ? -1.366 9.218 1.284 1.00 78.62 113 PRO A C 1
ATOM 880 O O . PRO A 1 113 ? -1.783 9.879 0.342 1.00 78.62 113 PRO A O 1
ATOM 883 N N . ASP A 1 114 ? -0.656 9.742 2.288 1.00 80.81 114 ASP A N 1
ATOM 884 C CA . ASP A 1 114 ? -0.311 11.165 2.394 1.00 80.81 114 ASP A CA 1
ATOM 885 C C . ASP A 1 114 ? 0.648 11.625 1.268 1.00 80.81 114 ASP A C 1
ATOM 887 O O . ASP A 1 114 ? 0.588 12.769 0.835 1.00 80.81 114 ASP A O 1
ATOM 891 N N . GLU A 1 115 ? 1.485 10.718 0.749 1.00 83.38 115 GLU A N 1
ATOM 892 C CA . GLU A 1 115 ? 2.469 10.960 -0.326 1.00 83.38 115 GLU A CA 1
ATOM 893 C C . GLU A 1 115 ? 2.023 10.358 -1.672 1.00 83.38 115 GLU A C 1
ATOM 895 O O . GLU A 1 115 ? 2.758 10.367 -2.665 1.00 83.38 115 GLU A O 1
ATOM 900 N N . ARG A 1 116 ? 0.815 9.781 -1.718 1.00 87.81 116 ARG A N 1
ATOM 901 C CA . ARG A 1 116 ? 0.354 8.956 -2.839 1.00 87.81 116 ARG A CA 1
ATOM 902 C C . ARG A 1 116 ? 0.400 9.706 -4.159 1.00 87.81 116 ARG A C 1
ATOM 904 O O . ARG A 1 116 ? 0.853 9.132 -5.142 1.00 87.81 116 ARG A O 1
ATOM 911 N N . ASP A 1 117 ? -0.044 10.955 -4.198 1.00 90.12 117 ASP A N 1
ATOM 912 C CA . ASP A 1 117 ? -0.111 11.711 -5.450 1.00 90.12 117 ASP A CA 1
ATOM 913 C C . ASP A 1 117 ? 1.286 11.981 -6.029 1.00 90.12 117 ASP A C 1
ATOM 915 O O . ASP A 1 117 ? 1.512 11.753 -7.220 1.00 90.12 117 ASP A O 1
ATOM 919 N N . ALA A 1 118 ? 2.253 12.356 -5.185 1.00 88.00 118 ALA A N 1
ATOM 920 C CA . ALA A 1 118 ? 3.645 12.563 -5.591 1.00 88.00 118 ALA A CA 1
ATOM 921 C C . ALA A 1 118 ? 4.302 11.257 -6.081 1.00 88.00 118 ALA A C 1
ATOM 923 O O . ALA A 1 118 ? 4.987 11.218 -7.113 1.00 88.00 118 ALA A O 1
ATOM 924 N N . LEU A 1 119 ? 4.038 10.149 -5.386 1.00 91.38 119 LEU A N 1
ATOM 925 C CA . LEU A 1 119 ? 4.516 8.823 -5.779 1.00 91.38 119 LEU A CA 1
ATOM 926 C C . LEU A 1 119 ? 3.883 8.359 -7.095 1.00 91.38 119 LEU A C 1
ATOM 928 O O . LEU A 1 119 ? 4.575 7.874 -7.993 1.00 91.38 119 LEU A O 1
ATOM 932 N N . MET A 1 120 ? 2.579 8.566 -7.269 1.00 93.31 120 MET A N 1
ATOM 933 C CA . MET A 1 120 ? 1.878 8.218 -8.503 1.00 93.31 120 MET A CA 1
ATOM 934 C C . MET A 1 120 ? 2.347 9.071 -9.684 1.00 93.31 120 MET A C 1
ATOM 936 O O . MET A 1 120 ? 2.501 8.533 -10.784 1.00 93.31 120 MET A O 1
ATOM 940 N N . GLN A 1 121 ? 2.670 10.348 -9.473 1.00 92.50 121 GLN A N 1
ATOM 941 C CA . GLN A 1 121 ? 3.296 11.182 -10.500 1.00 92.50 121 GLN A CA 1
ATOM 942 C C . GLN A 1 121 ? 4.646 10.602 -10.945 1.00 92.50 121 GLN A C 1
ATOM 944 O O . GLN A 1 121 ? 4.898 10.494 -12.146 1.00 92.50 121 GLN A O 1
ATOM 949 N N . SER A 1 122 ? 5.462 10.123 -10.002 1.00 89.81 122 SER A N 1
ATOM 950 C CA . SER A 1 122 ? 6.737 9.453 -10.303 1.00 89.81 122 SER A CA 1
ATOM 951 C C . SER A 1 122 ? 6.541 8.189 -11.153 1.00 89.81 122 SER A C 1
ATOM 953 O O . SER A 1 122 ? 7.265 7.973 -12.127 1.00 89.81 122 SER A O 1
ATOM 955 N N . THR A 1 123 ? 5.503 7.387 -10.872 1.00 93.38 123 THR A N 1
ATOM 956 C CA . THR A 1 123 ? 5.171 6.220 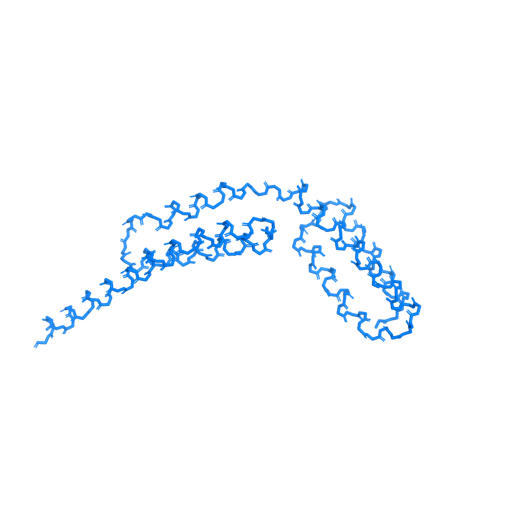-11.716 1.00 93.38 123 THR A CA 1
ATOM 957 C C . THR A 1 123 ? 4.733 6.601 -13.131 1.00 93.38 123 THR A C 1
ATOM 959 O O . THR A 1 123 ? 4.949 5.825 -14.058 1.00 93.38 123 THR A O 1
ATOM 962 N N . SER A 1 124 ? 4.133 7.780 -13.328 1.00 91.94 124 SER A N 1
ATOM 963 C CA . SER A 1 124 ? 3.698 8.243 -14.653 1.00 91.94 124 SER A CA 1
ATOM 964 C C . SER A 1 124 ? 4.884 8.406 -15.606 1.00 91.94 124 SER A C 1
ATOM 966 O O . SER A 1 124 ? 4.861 7.888 -16.722 1.00 91.94 124 SER A O 1
ATOM 968 N N . THR A 1 125 ? 5.972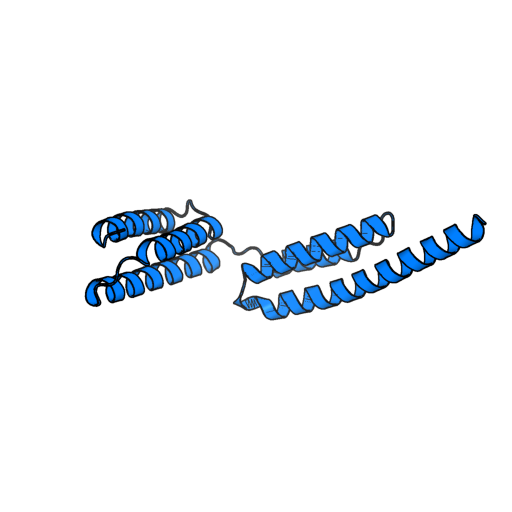 9.019 -15.132 1.00 89.31 125 THR A N 1
ATOM 969 C CA . THR A 1 125 ? 7.217 9.169 -15.902 1.00 89.31 125 THR A CA 1
ATOM 970 C C . THR A 1 125 ? 7.799 7.815 -16.310 1.00 89.31 125 THR A C 1
ATOM 972 O O . THR A 1 125 ? 8.202 7.626 -17.458 1.00 89.31 125 THR A O 1
ATOM 975 N N . LEU A 1 126 ? 7.785 6.837 -15.400 1.00 93.12 126 LEU A N 1
ATOM 976 C CA . LEU A 1 126 ? 8.254 5.482 -15.691 1.00 93.12 126 LEU A CA 1
ATOM 977 C C . LEU A 1 126 ? 7.369 4.763 -16.718 1.00 93.12 126 LEU A C 1
ATOM 979 O O . LEU A 1 126 ? 7.895 4.078 -17.591 1.00 93.12 126 LEU A O 1
ATOM 983 N N . ARG A 1 127 ? 6.043 4.952 -16.677 1.00 94.31 127 ARG A N 1
ATOM 984 C CA . ARG A 1 127 ? 5.123 4.388 -17.684 1.00 94.31 127 ARG A CA 1
ATOM 985 C C . ARG A 1 127 ? 5.383 4.943 -19.085 1.00 94.31 127 ARG A C 1
ATOM 987 O O . ARG A 1 127 ? 5.292 4.197 -20.056 1.00 94.31 127 ARG A O 1
ATOM 994 N N . ILE A 1 128 ? 5.736 6.224 -19.199 1.00 93.38 128 ILE A N 1
ATOM 995 C CA . ILE A 1 128 ? 6.116 6.826 -20.487 1.00 93.38 128 ILE A CA 1
ATOM 996 C C . ILE A 1 128 ? 7.394 6.167 -21.025 1.00 93.38 128 ILE A C 1
ATOM 998 O O . ILE A 1 128 ? 7.437 5.770 -22.190 1.00 93.38 128 ILE A O 1
ATOM 1002 N N . LEU A 1 129 ? 8.414 5.998 -20.175 1.00 91.06 129 LEU A N 1
ATOM 1003 C CA . LEU A 1 129 ? 9.659 5.322 -20.555 1.00 91.06 129 LEU A CA 1
ATOM 1004 C C . LEU A 1 129 ? 9.416 3.862 -20.972 1.00 91.06 129 LEU A C 1
ATOM 1006 O O . LEU A 1 129 ? 9.966 3.406 -21.972 1.00 91.06 129 LEU A O 1
ATOM 1010 N N . HIS A 1 130 ? 8.573 3.148 -20.227 1.00 94.50 130 HIS A N 1
ATOM 1011 C CA . HIS A 1 130 ? 8.177 1.770 -20.519 1.00 94.50 130 HIS A CA 1
ATOM 1012 C C . HIS A 1 130 ? 7.510 1.641 -21.893 1.00 94.50 130 HIS A C 1
ATOM 1014 O O . HIS A 1 130 ? 7.975 0.858 -22.717 1.00 94.50 130 HIS A O 1
ATOM 1020 N N . SER A 1 131 ? 6.503 2.471 -22.178 1.00 93.50 131 SER A N 1
ATOM 1021 C CA . SER A 1 131 ? 5.795 2.484 -23.467 1.00 93.50 131 SER A CA 1
ATOM 1022 C C . SER A 1 131 ? 6.726 2.786 -24.650 1.00 93.50 131 SER A C 1
ATOM 1024 O O . SER A 1 131 ? 6.652 2.145 -25.704 1.00 93.50 131 SER A O 1
ATOM 1026 N N . SER A 1 132 ? 7.667 3.717 -24.458 1.00 92.06 132 SER A N 1
ATOM 1027 C CA . SER A 1 132 ? 8.697 4.026 -25.454 1.00 92.06 132 SER A CA 1
ATOM 1028 C C . SER A 1 132 ? 9.571 2.804 -25.767 1.00 92.06 132 SER A C 1
ATOM 1030 O O . SER A 1 132 ? 9.750 2.448 -26.930 1.00 92.06 132 SER A O 1
ATOM 1032 N N . LEU A 1 133 ? 10.044 2.090 -24.740 1.00 91.75 133 LEU A N 1
ATOM 1033 C CA . LEU A 1 133 ? 10.874 0.895 -24.929 1.00 91.75 133 LEU A CA 1
ATOM 1034 C C . LEU A 1 133 ? 10.115 -0.279 -25.544 1.00 91.75 133 LEU A C 1
ATOM 1036 O O . LEU A 1 133 ? 10.681 -0.990 -26.372 1.00 91.75 133 LEU A O 1
ATOM 1040 N N . GLN A 1 134 ? 8.847 -0.474 -25.180 1.00 92.81 134 GLN A N 1
ATOM 1041 C CA . GLN A 1 134 ? 7.999 -1.480 -25.822 1.00 92.81 134 GLN A CA 1
ATOM 1042 C C . GLN A 1 134 ? 7.849 -1.203 -27.320 1.00 92.81 134 GLN A C 1
ATOM 1044 O O . GLN A 1 134 ? 7.971 -2.118 -28.133 1.00 92.81 134 GLN A O 1
ATOM 1049 N N . SER A 1 135 ? 7.645 0.064 -27.687 1.00 91.00 135 SER A N 1
ATOM 1050 C CA . SER A 1 135 ? 7.546 0.476 -29.090 1.00 91.00 135 SER A CA 1
ATOM 1051 C C . SER A 1 135 ? 8.836 0.169 -29.857 1.00 91.00 135 SER A C 1
ATOM 1053 O O . SER A 1 135 ? 8.776 -0.409 -30.942 1.00 91.00 135 SER A O 1
ATOM 1055 N N . SER A 1 136 ? 10.000 0.473 -29.273 1.00 87.31 136 SER A N 1
ATOM 1056 C CA . SER A 1 136 ? 11.300 0.142 -29.873 1.00 87.31 136 SER A CA 1
ATOM 1057 C C . SER A 1 136 ? 11.511 -1.365 -30.026 1.00 87.31 136 SER A C 1
ATOM 1059 O O . SER A 1 136 ? 11.927 -1.815 -31.089 1.00 87.31 136 SER A O 1
ATOM 1061 N N . LEU A 1 137 ? 11.166 -2.162 -29.008 1.00 90.19 137 LEU A N 1
ATOM 1062 C CA . LEU A 1 137 ? 11.301 -3.620 -29.066 1.00 90.19 137 LEU A CA 1
ATOM 1063 C C . LEU A 1 137 ? 10.447 -4.230 -30.185 1.00 90.19 137 LEU A C 1
ATOM 1065 O O . LEU A 1 137 ? 10.900 -5.120 -30.903 1.00 90.19 137 LEU A O 1
ATOM 1069 N N . HIS A 1 138 ? 9.214 -3.751 -30.350 1.00 89.69 138 HIS A N 1
ATOM 1070 C CA . HIS A 1 138 ? 8.340 -4.214 -31.425 1.00 89.69 138 HIS A CA 1
ATOM 1071 C C . HIS A 1 138 ? 8.872 -3.844 -32.813 1.00 89.69 138 HIS A C 1
ATOM 1073 O O . HIS A 1 138 ? 8.760 -4.656 -33.733 1.00 89.69 138 HIS A O 1
ATOM 1079 N N . ALA A 1 139 ? 9.470 -2.659 -32.964 1.00 86.38 139 ALA A N 1
ATOM 1080 C CA . ALA A 1 139 ? 10.106 -2.252 -34.214 1.00 86.38 139 ALA A CA 1
ATOM 1081 C C . ALA A 1 139 ? 11.292 -3.168 -34.566 1.00 86.38 139 ALA A C 1
ATOM 1083 O O . ALA A 1 139 ? 11.327 -3.716 -35.667 1.00 86.38 139 ALA A O 1
ATOM 1084 N N . GLU A 1 140 ? 12.191 -3.431 -33.612 1.00 84.31 140 GLU A N 1
ATOM 1085 C CA . GLU A 1 140 ? 13.338 -4.333 -33.804 1.00 84.31 140 GLU A CA 1
ATOM 1086 C C . GLU A 1 140 ? 12.899 -5.755 -34.197 1.00 84.31 140 GLU A C 1
ATOM 1088 O O . GLU A 1 140 ? 13.470 -6.375 -35.096 1.00 84.31 140 GLU A O 1
ATOM 1093 N N . GLN A 1 141 ? 11.844 -6.274 -33.563 1.00 88.19 141 GLN A N 1
ATOM 1094 C CA . GLN A 1 141 ? 11.293 -7.594 -33.885 1.00 88.19 141 GLN A CA 1
ATOM 1095 C C . GLN A 1 141 ? 10.676 -7.649 -35.287 1.00 88.19 141 GLN A C 1
ATOM 1097 O O . GLN A 1 141 ? 10.828 -8.652 -35.988 1.00 88.19 141 GLN A O 1
ATOM 1102 N N . ALA A 1 142 ? 9.981 -6.587 -35.704 1.00 87.06 142 ALA A N 1
ATOM 1103 C CA . ALA A 1 142 ? 9.385 -6.502 -37.033 1.00 87.06 142 ALA A CA 1
ATOM 1104 C C . ALA A 1 142 ? 10.456 -6.446 -38.133 1.00 87.06 142 ALA A C 1
ATOM 1106 O O . ALA A 1 142 ? 10.326 -7.133 -39.149 1.00 87.06 142 ALA A O 1
ATOM 1107 N N . GLU A 1 143 ? 11.531 -5.687 -37.916 1.00 82.62 143 GLU A N 1
ATOM 1108 C CA . GLU A 1 143 ? 12.672 -5.612 -38.833 1.00 82.62 143 GLU A CA 1
ATOM 1109 C C . GLU A 1 143 ? 13.404 -6.953 -38.943 1.00 82.62 143 GLU A C 1
ATOM 1111 O O . GLU A 1 143 ? 13.655 -7.432 -40.052 1.00 82.62 143 GLU A O 1
ATOM 1116 N N . ALA A 1 144 ? 13.671 -7.616 -37.814 1.00 83.25 144 ALA A N 1
ATOM 1117 C CA . ALA A 1 144 ? 14.294 -8.938 -37.804 1.00 83.25 144 ALA A CA 1
ATOM 1118 C C . ALA A 1 144 ? 13.444 -9.986 -38.548 1.00 83.25 144 ALA A C 1
ATOM 1120 O O . ALA A 1 144 ? 13.976 -10.804 -39.300 1.00 83.25 144 ALA A O 1
ATOM 1121 N N . ALA A 1 145 ? 12.118 -9.941 -38.389 1.00 83.81 145 ALA A N 1
ATOM 1122 C CA . ALA A 1 145 ? 11.199 -10.828 -39.100 1.00 83.81 145 ALA A CA 1
ATOM 1123 C C . ALA A 1 145 ? 11.138 -10.543 -40.611 1.00 83.81 145 ALA A C 1
ATOM 1125 O O . ALA A 1 145 ? 10.930 -11.470 -41.395 1.00 83.81 145 ALA A O 1
ATOM 1126 N N . ALA A 1 146 ? 11.309 -9.285 -41.026 1.00 82.06 146 ALA A N 1
ATOM 1127 C CA . ALA A 1 146 ? 11.364 -8.901 -42.434 1.00 82.06 146 ALA A CA 1
ATOM 1128 C C . ALA A 1 146 ? 12.683 -9.322 -43.099 1.00 82.06 146 ALA A C 1
ATOM 1130 O O . ALA A 1 146 ? 12.661 -9.764 -44.242 1.00 82.06 146 ALA A O 1
ATOM 1131 N N . ALA A 1 147 ? 13.808 -9.239 -42.383 1.00 78.81 147 ALA A N 1
ATOM 1132 C CA . ALA A 1 147 ? 15.124 -9.649 -42.878 1.00 78.81 147 ALA A CA 1
ATOM 1133 C C . ALA A 1 147 ? 15.304 -11.177 -42.980 1.00 78.81 147 ALA A C 1
ATOM 1135 O O . ALA A 1 147 ? 16.195 -11.648 -43.682 1.00 78.81 147 ALA A O 1
ATOM 1136 N N . ALA A 1 148 ? 14.478 -11.953 -42.273 1.00 77.75 148 ALA A N 1
ATOM 1137 C CA . ALA A 1 148 ? 14.490 -13.416 -42.297 1.00 77.75 148 ALA A CA 1
ATOM 1138 C C . ALA A 1 148 ? 13.592 -14.037 -43.393 1.00 77.75 148 ALA A C 1
ATOM 1140 O O . ALA A 1 148 ? 13.456 -15.263 -43.435 1.00 77.75 148 ALA A O 1
ATOM 1141 N N . ARG A 1 149 ? 12.954 -13.215 -44.238 1.00 60.88 149 ARG A N 1
ATOM 1142 C CA . ARG A 1 149 ? 12.133 -13.627 -45.391 1.00 60.88 149 ARG A CA 1
ATOM 1143 C C . ARG A 1 149 ? 12.883 -13.419 -46.698 1.00 60.88 149 ARG A C 1
ATOM 1145 O O . ARG A 1 149 ? 12.673 -14.260 -47.597 1.00 60.88 149 ARG A O 1
#

Radius of gyration: 22.99 Å; chains: 1; bounding box: 50×26×69 Å

Secondary structure (DSSP, 8-state):
--HHHHHHHHHHHHHHHHHT-S-HHHHHHHHHHHHHHGGG---HHHHHHHHHHHHHHHHHHHHHHHHH----HHHHHHHHHHHHH---S-HHHHHHHHHHHHHHHHHHHHH-GGGHHHHHHHHHHHHHHHHHHHHHHHHHHHHHHHHT-

pLDDT: mean 88.34, std 7.74, range [56.66, 96.38]